Protein AF-A0A1R2B6V9-F1 (afdb_monomer_lite)

Radius of gyration: 15.71 Å; chains: 1; bounding box: 39×23×55 Å

InterPro domains:
  IPR001683 Phox homology [PF00787] (32-110)
  IPR001683 Phox homology [PS50195] (1-116)
  IPR001683 Phox homology [SM00312] (3-113)
  IPR036871 PX domain superfamily [G3DSA:3.30.1520.10] (1-118)
  IPR036871 PX domain superfamily [SSF64268] (2-112)

Secondary structure (DSSP, 8-state):
-EEEEEEEEEEEETTEEEEEEEEEEEETTEEEEEEEEHHHHHHHHHHHHHHHHHH----PPPPP--HHHHHHSPPPHHHHHHHHHHHHHHHHHHHTSHHHHT-SHHHHHTT--GGGHHHHHHT------

Organism: NCBI:txid5963

pLDDT: mean 90.58, std 13.14, range [32.31, 98.69]

Sequence (129 aa):
MEIRIPSYREIEHGKKSFIAYQIVVSFREWRNIVEKRYSEFVELHEVMKLIQKIIKKPIPNLPPHKALKSLLSKLSEEDLEERRRDLENYLRALEISPCAKHSKFFPEFVSLPLRFRDDWALGFHEEGN

Foldseek 3Di:
DDKAQPDWDWDDDPPDIFIWTWIWDDDDVDIDIDIDTLVLVVVLVVQLVVLCVVVVWDADDQDDDPVVCVVVHPDDPVNVVVNRVRVRVRLVRRLPTLSNLVDPSNCVSVVPDPVCNPVSSVVDDPPDD

Structure (mmCIF, N/CA/C/O backbone):
data_AF-A0A1R2B6V9-F1
#
_entry.id   AF-A0A1R2B6V9-F1
#
loop_
_atom_site.group_PDB
_atom_site.id
_atom_site.type_symbol
_atom_site.label_atom_id
_atom_site.label_alt_id
_atom_site.label_comp_id
_atom_site.label_asym_id
_atom_site.label_entity_id
_atom_site.label_seq_id
_atom_site.pdbx_PDB_ins_code
_atom_site.Cartn_x
_atom_site.Cartn_y
_atom_site.Cartn_z
_atom_site.occupancy
_atom_site.B_iso_or_equiv
_atom_site.auth_seq_id
_atom_site.auth_comp_id
_atom_site.auth_asym_id
_atom_site.auth_atom_id
_atom_site.pdbx_PDB_model_num
ATOM 1 N N . MET A 1 1 ? 3.510 3.830 -12.163 1.00 92.44 1 MET A N 1
ATOM 2 C CA . MET A 1 1 ? 2.076 3.473 -11.990 1.00 92.44 1 MET A CA 1
ATOM 3 C C . MET A 1 1 ? 1.441 4.546 -11.126 1.00 92.44 1 MET A C 1
ATOM 5 O O . MET A 1 1 ? 2.144 5.084 -10.283 1.00 92.44 1 MET A O 1
ATOM 9 N N . GLU A 1 2 ? 0.167 4.893 -11.303 1.00 96.25 2 GLU A N 1
ATOM 10 C CA . GLU A 1 2 ? -0.479 5.838 -10.382 1.00 96.25 2 GLU A CA 1
ATOM 11 C C . GLU A 1 2 ? -1.121 5.078 -9.214 1.00 96.25 2 GLU A C 1
ATOM 13 O O . GLU A 1 2 ? -1.870 4.124 -9.427 1.00 96.25 2 GLU A O 1
ATOM 18 N N . ILE A 1 3 ? -0.819 5.495 -7.979 1.00 98.06 3 ILE A N 1
ATOM 19 C CA . ILE A 1 3 ? -1.376 4.918 -6.749 1.00 98.06 3 ILE A CA 1
ATOM 20 C C . ILE A 1 3 ? -1.920 6.037 -5.864 1.00 98.06 3 ILE A C 1
ATOM 22 O O . ILE A 1 3 ? -1.197 6.982 -5.520 1.00 98.06 3 ILE A O 1
ATOM 26 N N . ARG A 1 4 ? -3.180 5.897 -5.450 1.00 98.56 4 ARG A N 1
ATOM 27 C CA . ARG A 1 4 ? -3.873 6.769 -4.495 1.00 98.56 4 ARG A CA 1
ATOM 28 C C . ARG A 1 4 ? -4.515 5.934 -3.397 1.00 98.56 4 ARG A C 1
ATOM 30 O O . ARG A 1 4 ? -4.959 4.823 -3.657 1.00 98.56 4 ARG A O 1
ATOM 37 N N . ILE A 1 5 ? -4.631 6.489 -2.200 1.00 98.50 5 ILE A N 1
ATOM 38 C CA . ILE A 1 5 ? -5.431 5.943 -1.108 1.00 98.50 5 ILE A CA 1
ATOM 39 C C . ILE A 1 5 ? -6.452 7.007 -0.696 1.00 98.50 5 ILE A C 1
ATOM 41 O O . ILE A 1 5 ? -6.224 7.696 0.288 1.00 98.50 5 ILE A O 1
ATOM 45 N N . PRO A 1 6 ? -7.535 7.249 -1.452 1.00 98.19 6 PRO A N 1
ATOM 46 C CA . PRO A 1 6 ? -8.421 8.393 -1.212 1.00 98.19 6 PRO A CA 1
ATOM 47 C C . PRO A 1 6 ? -9.193 8.334 0.111 1.00 98.19 6 PRO A C 1
ATOM 49 O O . PRO A 1 6 ? -9.627 9.373 0.596 1.00 98.19 6 PRO A O 1
ATOM 52 N N . SER A 1 7 ? -9.396 7.146 0.677 1.00 97.75 7 SER A N 1
ATOM 53 C CA . SER A 1 7 ? -10.254 6.964 1.845 1.00 97.75 7 SER A CA 1
ATOM 54 C C . SER A 1 7 ? -9.899 5.701 2.626 1.00 97.75 7 SER A C 1
ATOM 56 O O . SER A 1 7 ? -9.097 4.862 2.201 1.00 97.75 7 SER A O 1
ATOM 58 N N . TYR A 1 8 ? -10.516 5.573 3.793 1.00 97.31 8 TYR A N 1
ATOM 59 C CA . TYR A 1 8 ? -10.531 4.364 4.598 1.00 97.31 8 TYR A CA 1
ATOM 60 C C . TYR A 1 8 ? -11.923 4.166 5.189 1.00 97.31 8 TYR A C 1
ATOM 62 O O . TYR A 1 8 ? -12.711 5.106 5.284 1.00 97.31 8 TYR A O 1
ATOM 70 N N . ARG A 1 9 ? -12.231 2.931 5.579 1.00 95.19 9 ARG A N 1
ATOM 71 C CA . ARG A 1 9 ? -13.470 2.594 6.279 1.00 95.19 9 ARG A CA 1
ATOM 72 C C . ARG A 1 9 ? -13.240 1.506 7.310 1.00 95.19 9 ARG A C 1
ATOM 74 O O . ARG A 1 9 ? -12.344 0.675 7.162 1.00 95.19 9 ARG A O 1
ATOM 81 N N . GLU A 1 10 ? -14.062 1.508 8.347 1.00 93.94 10 GLU A N 1
ATOM 82 C CA . GLU A 1 10 ? -14.128 0.400 9.291 1.00 93.94 10 GLU A CA 1
ATOM 83 C C . GLU A 1 10 ? -14.910 -0.756 8.653 1.00 93.94 10 GLU A C 1
ATOM 85 O O . GLU A 1 10 ? -16.011 -0.572 8.136 1.00 93.94 10 GLU A O 1
ATOM 90 N N . ILE A 1 11 ? -14.311 -1.945 8.642 1.00 93.38 11 ILE A N 1
ATOM 91 C CA . ILE A 1 11 ? -14.941 -3.184 8.194 1.00 93.38 11 ILE A CA 1
ATOM 92 C C . ILE A 1 11 ? -15.197 -4.050 9.420 1.00 93.38 11 ILE A C 1
ATOM 94 O O . ILE A 1 11 ? -14.273 -4.379 10.168 1.00 93.38 11 ILE A O 1
ATOM 98 N N . GLU A 1 12 ? -16.451 -4.450 9.595 1.00 91.88 12 GLU A N 1
ATOM 99 C CA . GLU A 1 12 ? -16.858 -5.412 10.609 1.00 91.88 12 GLU A CA 1
ATOM 100 C C . GLU A 1 12 ? -16.660 -6.845 10.103 1.00 91.88 12 GLU A C 1
ATOM 102 O O . GLU A 1 12 ? -17.064 -7.218 9.002 1.00 91.88 12 GLU A O 1
ATOM 107 N N . HIS A 1 13 ? -16.029 -7.669 10.930 1.00 83.94 13 HIS A N 1
ATOM 108 C CA . HIS A 1 13 ? -15.809 -9.086 10.693 1.00 83.94 13 HIS A CA 1
ATOM 109 C C . HIS A 1 13 ? -16.192 -9.866 11.956 1.00 83.94 13 HIS A C 1
ATOM 111 O O . HIS A 1 13 ? -15.374 -10.148 12.841 1.00 83.94 13 HIS A O 1
ATOM 117 N N . GLY A 1 14 ? -17.483 -10.180 12.066 1.00 86.06 14 GLY A N 1
ATOM 118 C CA . GLY A 1 14 ? -18.057 -10.795 13.259 1.00 86.06 14 GLY A CA 1
ATOM 119 C C . GLY A 1 14 ? -17.960 -9.859 14.466 1.00 86.06 14 GLY A C 1
ATOM 120 O O . GLY A 1 14 ? -18.514 -8.770 14.455 1.00 86.06 14 GLY A O 1
ATOM 121 N N . LYS A 1 15 ? -17.245 -10.278 15.518 1.00 84.69 15 LYS A N 1
ATOM 122 C CA . LYS A 1 15 ? -17.063 -9.484 16.753 1.00 84.69 15 LYS A CA 1
ATOM 123 C C . LYS A 1 15 ? -15.862 -8.532 16.718 1.00 84.69 15 LYS A C 1
ATOM 125 O O . LYS A 1 15 ? -15.547 -7.916 17.732 1.00 84.69 15 LYS A O 1
ATOM 130 N N . LYS A 1 16 ? -15.129 -8.480 15.605 1.00 84.31 16 LYS A N 1
ATOM 131 C CA . LYS A 1 16 ? -13.937 -7.642 15.446 1.00 84.31 16 LYS A CA 1
ATOM 132 C C . LYS A 1 16 ? -14.158 -6.674 14.301 1.00 84.31 16 LYS A C 1
ATOM 134 O O . LYS A 1 16 ? -14.769 -7.044 13.307 1.00 84.31 16 LYS A O 1
ATOM 139 N N . SER A 1 17 ? -13.599 -5.482 14.415 1.00 88.81 17 SER A N 1
ATOM 140 C CA . SER A 1 17 ? -13.517 -4.533 13.315 1.00 88.81 17 SER A CA 1
ATOM 141 C C . SER A 1 17 ? -12.062 -4.201 12.998 1.00 88.81 17 SER A C 1
ATOM 143 O O . SER A 1 17 ? -11.162 -4.395 13.824 1.00 88.81 17 SER A O 1
ATOM 145 N N . PHE A 1 18 ? -11.809 -3.751 11.774 1.00 90.19 18 PHE A N 1
ATOM 146 C CA . PHE A 1 18 ? -10.510 -3.232 11.362 1.00 90.19 18 PHE A CA 1
ATOM 147 C C . PHE A 1 18 ? -10.678 -2.106 10.346 1.00 90.19 18 PHE A C 1
ATOM 149 O O . PHE A 1 18 ? -11.683 -2.029 9.650 1.00 90.19 18 PHE A O 1
ATOM 156 N N . ILE A 1 19 ? -9.664 -1.250 10.233 1.00 93.88 19 ILE A N 1
ATOM 157 C CA . ILE A 1 19 ? -9.641 -0.197 9.218 1.00 93.88 19 ILE A CA 1
ATOM 158 C C . ILE A 1 19 ? -9.065 -0.756 7.921 1.00 93.88 19 ILE A C 1
ATOM 160 O O . ILE A 1 19 ? -7.941 -1.272 7.906 1.00 93.88 19 ILE A O 1
ATOM 164 N N . ALA A 1 20 ? -9.833 -0.637 6.844 1.00 96.69 20 ALA A N 1
ATOM 165 C CA . ALA A 1 20 ? -9.414 -0.945 5.489 1.00 96.69 20 ALA A CA 1
ATOM 166 C C . ALA A 1 20 ? -9.194 0.350 4.707 1.00 96.69 20 ALA A C 1
ATOM 168 O O . ALA A 1 20 ? -10.045 1.238 4.693 1.00 96.69 20 ALA A O 1
ATOM 169 N N . TYR A 1 21 ? -8.044 0.445 4.056 1.00 98.06 21 TYR A N 1
ATOM 170 C CA . TYR A 1 21 ? -7.650 1.551 3.198 1.00 98.06 21 TYR A CA 1
ATOM 171 C C . TYR A 1 21 ? -8.039 1.224 1.764 1.00 98.06 21 TYR A C 1
ATOM 173 O O . TYR A 1 21 ? -7.640 0.181 1.239 1.00 98.06 21 TYR A O 1
ATOM 181 N N . GLN A 1 22 ? -8.806 2.110 1.135 1.00 98.56 22 GLN A N 1
ATOM 182 C CA . GLN A 1 22 ? -9.169 1.977 -0.267 1.00 98.56 22 GLN A CA 1
ATOM 183 C C . GLN A 1 22 ? -7.996 2.453 -1.118 1.00 98.56 22 GLN A C 1
ATOM 185 O O . GLN A 1 22 ? -7.645 3.625 -1.061 1.00 98.56 22 GLN A O 1
ATOM 190 N N . ILE A 1 23 ? -7.400 1.569 -1.909 1.00 98.69 23 ILE A N 1
ATOM 191 C CA . ILE A 1 23 ? -6.280 1.863 -2.802 1.00 98.69 23 ILE A CA 1
ATOM 192 C C . ILE A 1 23 ? -6.804 1.889 -4.236 1.00 98.69 23 ILE A C 1
ATOM 194 O O . ILE A 1 23 ? -7.295 0.882 -4.744 1.00 98.69 23 ILE A O 1
ATOM 198 N N . VAL A 1 24 ? -6.676 3.032 -4.900 1.00 98.62 24 VAL A N 1
ATOM 199 C CA . VAL A 1 24 ? -6.956 3.201 -6.328 1.00 98.62 24 VAL A CA 1
ATOM 200 C C . VAL A 1 24 ? -5.643 3.088 -7.088 1.00 98.62 24 VAL A C 1
ATOM 202 O O . VAL A 1 24 ? -4.691 3.819 -6.806 1.00 98.62 24 VAL A O 1
ATOM 205 N N . VAL A 1 25 ? -5.607 2.177 -8.054 1.00 98.06 25 VAL A N 1
ATOM 206 C CA . VAL A 1 25 ? -4.416 1.856 -8.841 1.00 98.0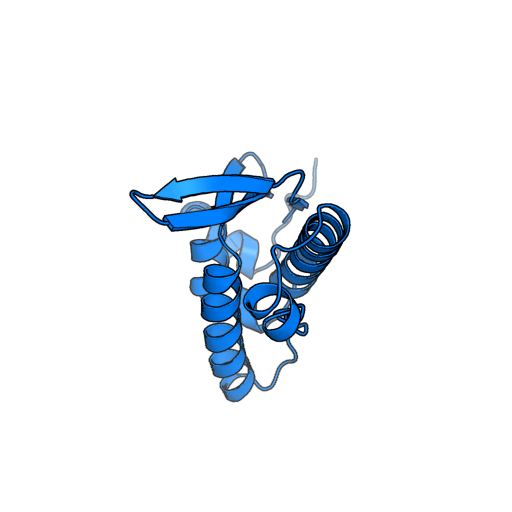6 25 VAL A CA 1
ATOM 207 C C . VAL A 1 25 ? -4.754 2.035 -10.313 1.00 98.06 25 VAL A C 1
ATOM 209 O O . VAL A 1 25 ? -5.742 1.467 -10.780 1.00 98.06 25 VAL A O 1
ATOM 212 N N . SER A 1 26 ? -3.935 2.800 -11.033 1.00 97.19 26 SER A N 1
ATOM 213 C CA . SER A 1 26 ? -4.075 3.007 -12.477 1.00 97.19 26 SER A CA 1
ATOM 214 C C . SER A 1 26 ? -2.753 2.723 -13.188 1.00 97.19 26 SER A C 1
ATOM 216 O O . SER A 1 26 ? -1.700 3.256 -12.818 1.00 97.19 26 SER A O 1
ATOM 218 N N . PHE A 1 27 ? -2.800 1.896 -14.227 1.00 96.19 27 PHE A N 1
ATOM 21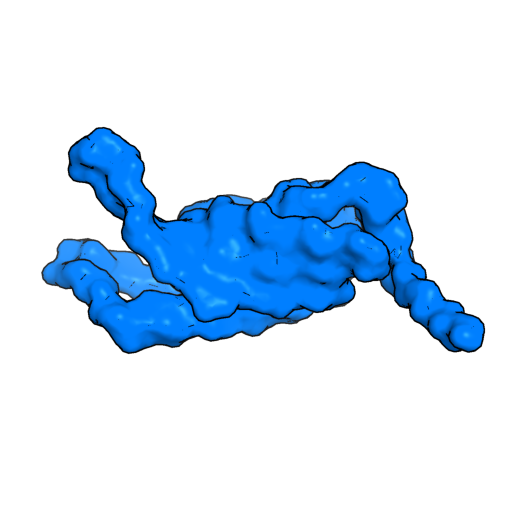9 C CA . PHE A 1 27 ? -1.666 1.591 -15.092 1.00 96.19 27 PHE A CA 1
ATOM 220 C C . PHE A 1 27 ? -2.158 1.376 -16.527 1.00 96.19 27 PHE A C 1
ATOM 222 O O . PHE A 1 27 ? -2.914 0.439 -16.776 1.00 96.19 27 PHE A O 1
ATOM 229 N N . ARG A 1 28 ? -1.723 2.244 -17.453 1.00 92.31 28 ARG A N 1
ATOM 230 C CA . ARG A 1 28 ? -2.235 2.311 -18.834 1.00 92.31 28 ARG A CA 1
ATOM 231 C C . ARG A 1 28 ? -3.767 2.427 -18.856 1.00 92.31 28 ARG A C 1
ATOM 233 O O . ARG A 1 28 ? -4.319 3.253 -18.131 1.00 92.31 28 ARG A O 1
ATOM 240 N N . GLU A 1 29 ? -4.452 1.601 -19.639 1.00 93.25 29 GLU A N 1
ATOM 241 C CA . GLU A 1 29 ? -5.909 1.529 -19.737 1.00 93.25 29 GLU A CA 1
ATOM 242 C C . GLU A 1 29 ? -6.571 0.806 -18.551 1.00 93.25 29 GLU A C 1
ATOM 244 O O . GLU A 1 29 ? -7.797 0.796 -18.427 1.00 93.25 29 GLU A O 1
ATOM 249 N N . TRP A 1 30 ? -5.784 0.188 -17.666 1.00 95.94 30 TRP A N 1
ATOM 250 C CA . TRP A 1 30 ? -6.302 -0.542 -16.517 1.00 95.94 30 TRP A CA 1
ATOM 251 C C . TRP A 1 30 ? -6.382 0.327 -15.267 1.00 95.94 30 TRP A C 1
ATOM 253 O O . TRP A 1 30 ? -5.421 0.980 -14.858 1.00 95.94 30 TRP A O 1
ATOM 263 N N . ARG A 1 31 ? -7.538 0.266 -14.607 1.00 97.38 31 ARG A N 1
ATOM 264 C CA . ARG A 1 31 ? -7.787 0.893 -13.313 1.00 97.38 31 ARG A CA 1
ATOM 265 C C . ARG A 1 31 ? -8.546 -0.065 -12.412 1.00 97.38 31 ARG A C 1
ATOM 267 O O . ARG A 1 31 ? -9.490 -0.715 -12.856 1.00 97.38 31 ARG A O 1
ATOM 274 N N . ASN A 1 32 ? -8.15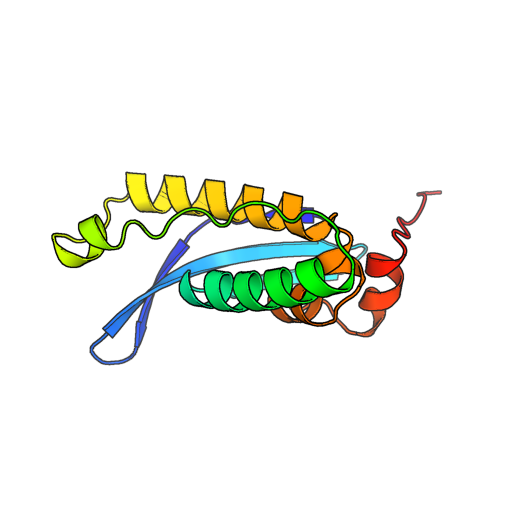9 -0.123 -11.145 1.00 97.75 32 ASN A N 1
ATOM 275 C CA . ASN A 1 32 ? -8.826 -0.954 -10.153 1.00 97.75 32 ASN A CA 1
ATOM 276 C C . ASN A 1 32 ? -8.821 -0.309 -8.766 1.00 97.75 32 ASN A C 1
ATOM 278 O O . ASN A 1 32 ? -8.042 0.605 -8.481 1.00 97.75 32 ASN A O 1
ATOM 282 N N . ILE A 1 33 ? -9.705 -0.810 -7.909 1.00 98.25 33 ILE A N 1
ATOM 283 C CA . ILE A 1 33 ? -9.787 -0.460 -6.499 1.00 98.25 33 ILE A CA 1
ATOM 284 C C . ILE A 1 33 ? -9.574 -1.734 -5.688 1.00 98.25 33 ILE A C 1
ATOM 286 O O . ILE A 1 33 ? -10.261 -2.731 -5.899 1.00 98.25 33 ILE A O 1
ATOM 290 N N . VAL A 1 34 ? -8.632 -1.697 -4.752 1.00 98.06 34 VAL A N 1
ATOM 291 C CA . VAL A 1 34 ? -8.397 -2.780 -3.791 1.00 98.06 34 VAL A CA 1
ATOM 292 C C . VAL A 1 34 ? -8.478 -2.235 -2.376 1.00 98.06 34 VAL A C 1
ATOM 294 O O . VAL A 1 34 ? -8.161 -1.075 -2.135 1.00 98.06 34 VAL A O 1
ATOM 297 N N . GLU A 1 35 ? -8.890 -3.064 -1.425 1.00 97.88 35 GLU A N 1
ATOM 298 C CA . GLU A 1 35 ? -8.934 -2.682 -0.015 1.00 97.88 35 GLU A CA 1
ATOM 299 C C . GLU A 1 35 ? -7.894 -3.467 0.767 1.00 97.88 35 GLU A C 1
ATOM 301 O O . GLU A 1 35 ? -7.791 -4.687 0.616 1.00 97.88 35 GLU A O 1
ATOM 306 N N . LYS A 1 36 ? -7.114 -2.761 1.588 1.00 97.94 36 LYS A N 1
ATOM 307 C CA . LYS A 1 36 ? -6.051 -3.356 2.400 1.00 97.94 36 LYS A CA 1
ATOM 308 C C . LYS A 1 36 ? -6.077 -2.825 3.818 1.00 97.94 36 LYS A C 1
ATOM 310 O O . LYS A 1 36 ? -6.159 -1.618 4.028 1.00 97.94 36 LYS A O 1
ATOM 315 N N . ARG A 1 37 ? -5.963 -3.700 4.813 1.00 96.00 37 ARG A N 1
ATOM 316 C CA . ARG A 1 37 ? -5.759 -3.294 6.215 1.00 96.00 37 ARG A CA 1
ATOM 317 C C . ARG A 1 37 ? -4.274 -3.096 6.502 1.00 96.00 37 ARG A C 1
ATOM 319 O O . ARG A 1 37 ? -3.432 -3.703 5.851 1.00 96.00 37 ARG A O 1
ATOM 326 N N . TYR A 1 38 ? -3.939 -2.312 7.529 1.00 94.81 38 TYR A N 1
ATOM 327 C CA . TYR A 1 38 ? -2.541 -1.990 7.861 1.00 94.81 38 TYR A CA 1
ATOM 328 C C . TYR A 1 38 ? -1.629 -3.227 7.999 1.00 94.81 38 TYR A C 1
ATOM 330 O O . TYR A 1 38 ? -0.499 -3.205 7.522 1.00 94.81 38 TYR A O 1
ATOM 338 N N . SER A 1 39 ? -2.103 -4.326 8.595 1.00 94.19 39 SER A N 1
ATOM 339 C CA . SER A 1 39 ? -1.279 -5.536 8.734 1.00 94.19 39 SER A CA 1
ATOM 340 C C . SER A 1 39 ? -0.909 -6.193 7.401 1.00 94.19 39 SER A C 1
ATOM 342 O O . SER A 1 39 ? 0.161 -6.780 7.318 1.00 94.19 39 SER A O 1
ATOM 344 N N . GLU A 1 40 ? -1.696 -6.025 6.336 1.00 97.50 40 GLU A N 1
ATOM 345 C CA . GLU A 1 40 ? -1.299 -6.496 5.000 1.00 97.50 40 GLU A CA 1
ATOM 346 C C . GLU A 1 40 ? -0.136 -5.664 4.428 1.00 97.50 40 GLU A C 1
ATOM 348 O O . GLU A 1 40 ? 0.704 -6.191 3.703 1.00 97.50 40 GLU A O 1
ATOM 353 N N . PHE A 1 41 ? -0.034 -4.375 4.780 1.00 98.00 41 PHE A N 1
ATOM 354 C CA . PHE A 1 41 ? 1.140 -3.560 4.436 1.00 98.00 41 PHE A CA 1
ATOM 355 C C . PHE A 1 41 ? 2.379 -4.008 5.217 1.00 98.00 41 PHE A C 1
ATOM 357 O O . PHE A 1 41 ? 3.480 -3.981 4.673 1.00 98.00 41 PHE A O 1
ATOM 364 N N . VAL A 1 42 ? 2.209 -4.441 6.473 1.00 97.06 42 VAL A N 1
ATOM 365 C CA . VAL A 1 42 ? 3.296 -5.027 7.277 1.00 97.06 42 VAL A CA 1
ATOM 366 C C . VAL A 1 42 ? 3.802 -6.314 6.630 1.00 97.06 42 VAL A C 1
ATOM 368 O O . VAL A 1 42 ? 5.007 -6.466 6.445 1.00 97.06 42 VAL A O 1
ATOM 371 N N . GLU A 1 43 ? 2.896 -7.210 6.234 1.00 97.88 43 GLU A N 1
ATOM 372 C CA . GLU A 1 43 ? 3.238 -8.455 5.535 1.00 97.88 43 GLU A CA 1
ATOM 373 C C . GLU A 1 43 ? 4.002 -8.173 4.232 1.00 97.88 43 GLU A C 1
ATOM 375 O O . GLU A 1 43 ? 5.074 -8.743 4.009 1.00 97.88 43 GLU A O 1
ATOM 380 N N . LEU A 1 44 ? 3.518 -7.230 3.412 1.00 98.31 44 LEU A N 1
ATOM 381 C CA . LEU A 1 44 ? 4.232 -6.775 2.217 1.00 98.31 44 LEU A CA 1
ATOM 382 C C . LEU A 1 44 ? 5.631 -6.245 2.567 1.00 98.31 44 LEU A C 1
ATOM 384 O O . LEU A 1 44 ? 6.611 -6.629 1.927 1.00 98.31 44 LEU A O 1
ATOM 388 N N . HIS A 1 45 ? 5.740 -5.374 3.572 1.00 98.00 45 HIS A N 1
ATOM 389 C CA . HIS A 1 45 ? 7.003 -4.745 3.957 1.00 98.00 45 HIS A CA 1
ATOM 390 C C . HIS A 1 45 ? 8.047 -5.767 4.417 1.00 98.00 45 HIS A C 1
ATOM 392 O O . HIS A 1 45 ? 9.210 -5.673 4.022 1.00 98.00 45 HIS A O 1
ATOM 398 N N . GLU A 1 46 ? 7.655 -6.772 5.200 1.00 97.69 46 GLU A N 1
ATOM 399 C CA . GLU A 1 46 ? 8.579 -7.824 5.631 1.00 97.69 46 GLU A CA 1
ATOM 400 C C . GLU A 1 46 ? 9.101 -8.642 4.446 1.00 97.69 46 GLU A C 1
ATOM 402 O O . GLU A 1 46 ? 10.304 -8.904 4.362 1.00 97.69 46 GLU A O 1
ATOM 407 N N . VAL A 1 47 ? 8.251 -8.952 3.464 1.00 97.50 47 VAL A N 1
ATOM 408 C CA . VAL A 1 47 ? 8.704 -9.600 2.225 1.00 97.50 47 VAL A CA 1
ATOM 409 C C . 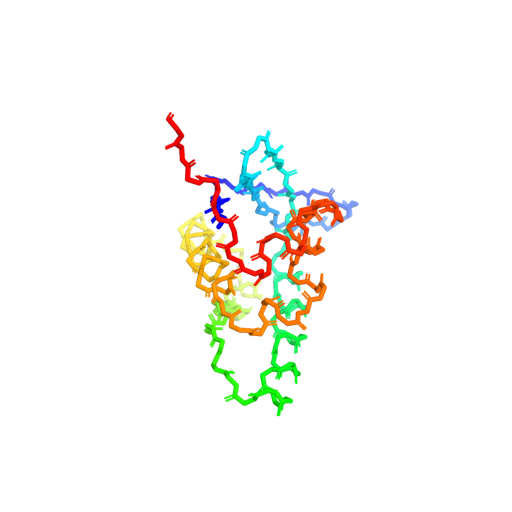VAL A 1 47 ? 9.650 -8.689 1.431 1.00 97.50 47 VAL A C 1
ATOM 411 O O . VAL A 1 47 ? 10.690 -9.147 0.949 1.00 97.50 47 VAL A O 1
ATOM 414 N N . MET A 1 48 ? 9.367 -7.385 1.352 1.00 97.62 48 MET A N 1
ATOM 415 C CA . MET A 1 48 ? 10.265 -6.415 0.709 1.00 97.62 48 MET A CA 1
ATOM 416 C C . MET A 1 48 ? 11.623 -6.321 1.413 1.00 97.62 48 MET A C 1
ATOM 418 O O . MET A 1 48 ? 12.645 -6.206 0.738 1.00 97.62 48 MET A O 1
ATOM 422 N N . LYS A 1 49 ? 11.672 -6.436 2.745 1.00 97.38 49 LYS A N 1
ATOM 423 C CA . LYS A 1 49 ? 12.931 -6.499 3.508 1.00 97.38 49 LYS A CA 1
ATOM 424 C C . LYS A 1 49 ? 13.749 -7.742 3.171 1.00 97.38 49 LYS A C 1
ATOM 426 O O . LYS A 1 49 ? 14.977 -7.666 3.116 1.00 97.38 49 LYS A O 1
ATOM 431 N N . LEU A 1 50 ? 13.104 -8.887 2.939 1.00 96.94 50 LEU A N 1
ATOM 432 C CA . LEU A 1 50 ? 13.801 -10.096 2.486 1.00 96.94 50 LEU A CA 1
ATOM 433 C C . LEU A 1 50 ? 14.438 -9.875 1.108 1.00 96.94 50 LEU A C 1
ATOM 435 O O . LEU A 1 50 ? 15.616 -10.177 0.926 1.00 96.94 50 LEU A O 1
ATOM 439 N N . ILE A 1 51 ? 13.708 -9.263 0.173 1.00 96.25 51 ILE A N 1
ATOM 440 C CA . ILE A 1 51 ? 14.229 -8.932 -1.163 1.00 96.25 51 ILE A CA 1
ATOM 441 C C . ILE A 1 51 ? 15.363 -7.909 -1.068 1.00 96.25 51 ILE A C 1
ATOM 443 O O . ILE A 1 51 ? 16.420 -8.118 -1.659 1.00 96.25 51 ILE A O 1
ATOM 447 N N . GLN A 1 52 ? 15.200 -6.854 -0.265 1.00 96.62 52 GLN A N 1
ATOM 448 C CA . GLN A 1 52 ? 16.247 -5.868 0.017 1.00 96.62 52 GLN A CA 1
ATOM 449 C C . GLN A 1 52 ? 17.543 -6.541 0.485 1.00 96.62 52 GLN A C 1
ATOM 451 O O . GLN A 1 52 ? 18.627 -6.152 0.050 1.00 96.62 52 GLN A O 1
ATOM 456 N N . LYS A 1 53 ? 17.463 -7.562 1.348 1.00 96.06 53 LYS A N 1
ATOM 457 C CA . LYS A 1 53 ? 18.650 -8.301 1.808 1.00 96.06 53 LYS A CA 1
ATOM 458 C C . LYS A 1 53 ? 19.332 -9.082 0.686 1.00 96.06 53 LYS A C 1
ATOM 460 O O . LYS A 1 53 ? 20.553 -9.233 0.759 1.00 96.06 53 LYS A O 1
ATOM 465 N N . ILE A 1 54 ? 18.583 -9.553 -0.311 1.00 95.25 54 ILE A N 1
ATOM 466 C CA . ILE A 1 54 ? 19.100 -10.291 -1.471 1.00 95.25 54 ILE A CA 1
ATOM 467 C C . ILE A 1 54 ? 19.752 -9.323 -2.462 1.00 95.25 54 ILE A C 1
ATOM 469 O O . ILE A 1 54 ? 20.927 -9.477 -2.779 1.00 95.25 54 ILE A O 1
ATOM 473 N N . ILE A 1 55 ? 19.027 -8.290 -2.901 1.00 95.25 55 ILE A N 1
ATOM 474 C CA . ILE A 1 55 ? 19.484 -7.401 -3.985 1.00 95.25 55 ILE A CA 1
ATOM 475 C C . ILE A 1 55 ? 20.258 -6.165 -3.500 1.00 95.25 55 ILE A C 1
ATOM 477 O O . ILE A 1 55 ? 20.752 -5.387 -4.312 1.00 95.25 55 ILE A O 1
ATOM 481 N N . LYS A 1 56 ? 20.360 -5.961 -2.179 1.00 95.12 56 LYS A N 1
ATOM 482 C CA . LYS A 1 56 ? 21.080 -4.850 -1.524 1.00 95.12 56 LYS A CA 1
ATOM 483 C C . LYS A 1 56 ? 20.630 -3.458 -1.991 1.00 95.12 56 LYS A C 1
ATOM 485 O O . LYS A 1 56 ? 21.441 -2.542 -2.115 1.00 95.12 56 LYS A O 1
ATOM 490 N N . LYS A 1 57 ? 19.329 -3.284 -2.245 1.00 95.12 57 LYS A N 1
ATOM 491 C CA . LYS A 1 57 ? 18.719 -1.998 -2.632 1.00 95.12 57 LYS A CA 1
ATOM 492 C C . LYS A 1 57 ? 17.808 -1.457 -1.526 1.00 95.12 57 LYS A C 1
ATOM 494 O O . LYS A 1 57 ? 17.214 -2.249 -0.796 1.00 95.12 57 LYS A O 1
ATOM 499 N N . PRO A 1 58 ? 17.702 -0.127 -1.365 1.00 94.19 58 PRO A N 1
ATOM 500 C CA . PRO A 1 58 ? 16.860 0.466 -0.333 1.00 94.19 58 PRO A CA 1
ATOM 501 C C . PRO A 1 58 ? 15.368 0.246 -0.618 1.00 94.19 58 PRO A C 1
ATOM 503 O O . PRO A 1 58 ? 14.955 0.081 -1.767 1.00 94.19 58 PRO A O 1
ATOM 506 N N . ILE A 1 59 ? 14.568 0.283 0.446 1.00 96.25 59 ILE A N 1
ATOM 507 C CA . ILE A 1 59 ? 13.103 0.350 0.409 1.00 96.25 59 ILE A CA 1
ATOM 508 C C . ILE A 1 59 ? 12.647 1.481 1.340 1.00 96.25 59 ILE A C 1
ATOM 510 O O . ILE A 1 59 ? 13.369 1.792 2.292 1.00 96.25 59 ILE A O 1
ATOM 514 N N . PRO A 1 60 ? 11.484 2.106 1.096 1.00 96.81 60 PRO A N 1
ATOM 515 C CA . PRO A 1 60 ? 10.936 3.090 2.023 1.00 96.81 60 PRO A CA 1
ATOM 516 C C . PRO A 1 60 ? 10.592 2.452 3.375 1.00 96.81 60 PRO A C 1
ATOM 518 O O . PRO A 1 60 ? 10.225 1.275 3.451 1.00 96.81 60 PRO A O 1
ATOM 521 N N . ASN A 1 61 ? 10.672 3.249 4.441 1.00 95.44 61 ASN A N 1
ATOM 522 C CA . ASN A 1 61 ? 10.237 2.831 5.771 1.00 95.44 61 ASN A CA 1
ATOM 523 C C . ASN A 1 61 ? 8.714 2.684 5.803 1.00 95.44 61 ASN A C 1
ATOM 525 O O . ASN A 1 61 ? 7.994 3.545 5.296 1.00 95.44 61 ASN A O 1
ATOM 529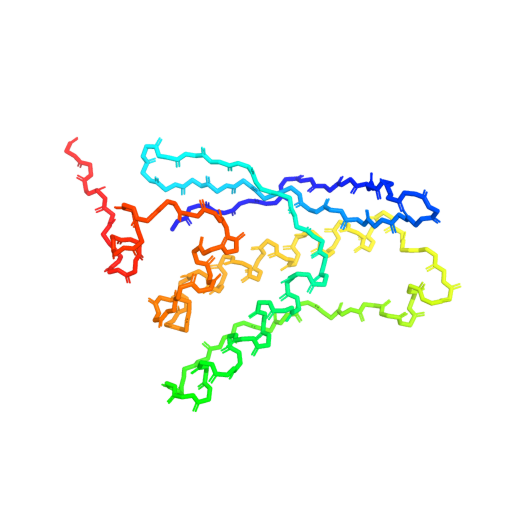 N N . LEU A 1 62 ? 8.226 1.611 6.424 1.00 95.56 62 LEU A N 1
ATOM 530 C CA . LEU A 1 62 ? 6.801 1.475 6.689 1.00 95.56 62 LEU A CA 1
ATOM 531 C C . LEU A 1 62 ? 6.384 2.489 7.772 1.00 95.56 62 LEU A C 1
ATOM 533 O O . LEU A 1 62 ? 7.081 2.592 8.787 1.00 95.56 62 LEU A O 1
ATOM 537 N N . PRO A 1 63 ? 5.252 3.200 7.610 1.00 91.50 63 PRO A N 1
ATOM 538 C CA . PRO A 1 63 ? 4.722 4.068 8.655 1.00 91.50 63 PRO A CA 1
ATOM 539 C C . PRO A 1 63 ? 4.508 3.264 9.943 1.00 91.50 63 PRO A C 1
ATOM 541 O O . PRO A 1 63 ? 3.950 2.165 9.870 1.00 91.50 63 PRO A O 1
ATOM 544 N N . PRO A 1 64 ? 4.946 3.750 11.115 1.00 85.25 64 PRO A N 1
ATOM 545 C CA . PRO A 1 64 ? 4.938 2.958 12.335 1.00 85.25 64 PRO A CA 1
ATOM 546 C C . PRO A 1 64 ? 3.516 2.599 12.762 1.00 85.25 64 PRO A C 1
ATOM 548 O O . PRO A 1 64 ? 2.585 3.409 12.713 1.00 85.25 64 PRO A O 1
ATOM 551 N N . HIS A 1 65 ? 3.351 1.378 13.267 1.00 74.56 65 HIS A N 1
ATOM 552 C CA . HIS A 1 65 ? 2.128 1.024 13.961 1.00 74.56 65 HIS A CA 1
ATOM 553 C C . HIS A 1 65 ? 2.118 1.805 15.274 1.00 74.56 65 HIS A C 1
ATOM 555 O O . HIS A 1 65 ? 2.952 1.559 16.147 1.00 74.56 65 HIS A O 1
ATOM 561 N N . LYS A 1 66 ? 1.162 2.725 15.452 1.00 70.44 66 LYS A N 1
ATOM 562 C CA . LYS A 1 66 ? 0.893 3.365 16.754 1.00 70.44 66 LYS A CA 1
ATOM 563 C C . LYS A 1 66 ? 0.249 2.345 17.715 1.00 70.44 66 LYS A C 1
ATOM 565 O O . LYS A 1 66 ? -0.834 2.577 18.241 1.00 70.44 66 LYS A O 1
ATOM 570 N N . ALA A 1 67 ? 0.894 1.188 17.898 1.00 58.72 67 ALA A N 1
ATOM 571 C CA . ALA A 1 67 ? 0.414 0.026 18.643 1.00 58.72 67 ALA A CA 1
ATOM 572 C C . ALA A 1 67 ? 0.079 0.395 20.084 1.00 58.72 67 ALA A C 1
ATOM 574 O O . ALA A 1 67 ? -0.967 0.018 20.592 1.00 58.72 67 ALA A O 1
ATOM 575 N N . LEU A 1 68 ? 0.940 1.206 20.703 1.00 55.56 68 LEU A N 1
ATOM 576 C CA . LEU A 1 68 ? 0.734 1.690 22.059 1.00 55.56 68 LEU A CA 1
ATOM 577 C C . LEU A 1 68 ? -0.546 2.531 22.167 1.00 55.56 68 LEU A C 1
ATOM 579 O O . LEU A 1 68 ? -1.323 2.336 23.092 1.00 55.56 68 LEU A O 1
ATOM 583 N N . LYS A 1 69 ? -0.818 3.393 21.178 1.00 60.75 69 LYS A N 1
ATOM 584 C CA . LYS A 1 69 ? -2.048 4.194 21.130 1.00 60.75 69 LYS A CA 1
ATOM 585 C C . LYS A 1 69 ? -3.266 3.304 20.885 1.00 60.75 69 LYS A C 1
ATOM 587 O O . LYS A 1 69 ? -4.214 3.408 21.635 1.00 60.75 69 LYS A O 1
ATOM 592 N N . SER A 1 70 ? -3.180 2.358 19.946 1.00 60.31 70 SER A N 1
ATOM 593 C CA . SER A 1 70 ? -4.234 1.374 19.636 1.00 60.31 70 SER A CA 1
ATOM 594 C C . SER A 1 70 ? -4.590 0.422 20.787 1.00 60.31 70 SER A C 1
ATOM 596 O O . SER A 1 70 ? -5.699 -0.108 20.793 1.00 60.31 70 SER A O 1
ATOM 598 N N . LEU A 1 71 ? -3.656 0.131 21.698 1.00 60.75 71 LEU A N 1
ATOM 599 C CA . LEU A 1 71 ? -3.899 -0.713 22.873 1.00 60.75 71 LEU A CA 1
ATOM 600 C C . LEU A 1 71 ? -4.522 0.079 24.029 1.00 60.75 71 LEU A C 1
ATOM 602 O O . LEU A 1 71 ? -5.281 -0.487 24.810 1.00 60.75 71 LEU A O 1
ATOM 606 N N . LEU A 1 72 ? -4.197 1.370 24.138 1.00 60.66 72 LEU A N 1
ATOM 607 C CA . LEU A 1 72 ? -4.676 2.255 25.203 1.00 60.66 72 LEU A CA 1
ATOM 608 C C . LEU A 1 72 ? -5.995 2.958 24.842 1.00 60.66 72 LEU A C 1
ATOM 610 O O . LEU A 1 72 ? -6.786 3.268 25.730 1.00 60.66 72 LEU A O 1
ATOM 614 N N . SER A 1 73 ? -6.250 3.205 23.557 1.00 65.12 73 SER A N 1
ATOM 615 C CA . SER A 1 73 ? -7.467 3.836 23.044 1.00 65.12 73 SER A CA 1
ATOM 616 C C . SER A 1 73 ? -7.696 3.528 21.554 1.00 65.12 73 SER A C 1
ATOM 618 O O . SER A 1 73 ? -6.809 3.068 20.834 1.00 65.12 73 SER A O 1
ATOM 620 N N . LYS A 1 74 ? -8.914 3.771 21.050 1.00 72.81 74 LYS A N 1
ATOM 621 C CA . LYS A 1 74 ? -9.144 3.771 19.595 1.00 72.81 74 LYS A CA 1
ATOM 622 C C . LYS A 1 74 ? -8.318 4.896 18.954 1.00 72.81 74 LYS A C 1
ATOM 624 O O . LYS A 1 74 ? -8.166 5.966 19.541 1.00 72.81 74 LYS A O 1
ATOM 629 N N . LEU A 1 75 ? -7.794 4.647 17.753 1.00 79.62 75 LEU A N 1
ATOM 630 C CA . LEU A 1 75 ? -7.132 5.681 16.951 1.00 79.62 75 LEU A CA 1
ATOM 631 C C . LEU A 1 75 ? -8.124 6.813 16.665 1.00 79.62 75 LEU A C 1
ATOM 633 O O . LEU A 1 75 ? -9.289 6.537 16.376 1.00 79.62 75 LEU A O 1
ATOM 637 N N . SER A 1 76 ? -7.671 8.064 16.762 1.00 87.12 76 SER A N 1
ATOM 638 C CA . SER A 1 76 ? -8.495 9.203 16.354 1.00 87.12 76 SER A CA 1
ATOM 639 C C . SER A 1 76 ? -8.608 9.264 14.829 1.00 87.12 76 SER A C 1
ATOM 641 O O . SER A 1 76 ? -7.774 8.705 14.116 1.00 87.12 76 SER A O 1
ATOM 643 N N . GLU A 1 77 ? -9.599 9.998 14.325 1.00 89.94 77 GLU A N 1
ATOM 644 C CA . GLU A 1 77 ? -9.727 10.283 12.888 1.00 89.94 77 GLU A CA 1
ATOM 645 C C . GLU A 1 77 ? -8.445 10.920 12.320 1.00 89.94 77 GLU A C 1
ATOM 647 O O . GLU A 1 77 ? -7.977 10.563 11.243 1.00 89.94 77 GLU A O 1
ATOM 652 N N . GLU A 1 78 ? -7.805 11.801 13.093 1.00 91.06 78 GLU A N 1
ATOM 653 C CA . GLU A 1 78 ? -6.525 12.414 12.727 1.00 91.06 78 GLU A CA 1
ATOM 654 C C . GLU A 1 78 ? -5.394 11.378 12.596 1.00 91.06 78 GLU A C 1
ATOM 656 O O . GLU A 1 78 ? -4.639 11.418 11.625 1.00 91.06 78 GLU A O 1
ATOM 661 N N . ASP A 1 79 ? -5.299 10.406 13.515 1.00 90.25 79 ASP A N 1
ATOM 662 C CA . ASP A 1 79 ? -4.312 9.322 13.408 1.00 90.25 79 ASP A CA 1
ATOM 663 C C . ASP A 1 79 ? -4.561 8.438 12.177 1.00 90.25 79 ASP A C 1
ATOM 665 O O . ASP A 1 79 ? -3.613 7.928 11.571 1.00 90.25 79 ASP A O 1
ATOM 669 N N . LEU A 1 80 ? -5.832 8.191 11.849 1.00 92.06 80 LEU A N 1
ATOM 670 C CA . LEU A 1 80 ? -6.221 7.364 10.711 1.00 92.06 80 LEU A CA 1
ATOM 671 C C . LEU A 1 80 ? -5.929 8.068 9.385 1.00 92.06 80 LEU A C 1
ATOM 673 O O . LEU A 1 80 ? -5.401 7.428 8.472 1.00 92.06 80 LEU A O 1
ATOM 677 N N . GLU A 1 81 ? -6.193 9.369 9.304 1.00 95.31 81 GLU A N 1
ATOM 678 C CA . GLU A 1 81 ? -5.900 10.194 8.133 1.00 95.31 81 GLU A CA 1
ATOM 679 C C . GLU A 1 81 ? -4.396 10.401 7.926 1.00 95.31 81 GLU A C 1
ATOM 681 O O . GLU A 1 81 ? -3.899 10.281 6.802 1.00 95.31 81 GLU A O 1
ATOM 686 N N . GLU A 1 82 ? -3.637 10.635 8.999 1.00 94.44 82 GLU A N 1
ATOM 687 C CA . GLU A 1 82 ? -2.173 10.657 8.940 1.00 94.44 82 GLU A CA 1
ATOM 688 C C . GLU A 1 82 ? -1.642 9.328 8.393 1.00 94.44 82 GLU A C 1
ATOM 690 O O . GLU A 1 82 ? -0.908 9.307 7.402 1.00 94.44 82 GLU A O 1
ATOM 695 N N . ARG A 1 83 ? -2.102 8.203 8.956 1.00 94.75 83 ARG A N 1
ATOM 696 C CA . ARG A 1 83 ? -1.707 6.873 8.483 1.00 94.75 83 ARG A CA 1
ATOM 697 C C . ARG A 1 83 ? -2.104 6.640 7.024 1.00 94.75 83 ARG A C 1
ATOM 699 O O . ARG A 1 83 ? -1.306 6.071 6.285 1.00 94.75 83 ARG A O 1
ATOM 706 N N . ARG A 1 84 ? -3.293 7.065 6.583 1.00 97.12 84 ARG A N 1
ATOM 707 C CA . ARG A 1 84 ? -3.739 6.951 5.181 1.00 97.12 84 ARG A CA 1
ATOM 708 C C . ARG A 1 84 ? -2.754 7.645 4.237 1.00 97.12 84 ARG A C 1
ATOM 710 O O . ARG A 1 84 ? -2.311 7.038 3.260 1.00 97.12 84 ARG A O 1
ATOM 717 N N . ARG A 1 85 ? -2.391 8.895 4.540 1.00 97.88 85 ARG A N 1
ATOM 718 C CA . ARG A 1 85 ? -1.435 9.685 3.750 1.00 97.88 85 ARG A CA 1
ATOM 719 C C . ARG A 1 85 ? -0.047 9.048 3.738 1.00 97.88 85 ARG A C 1
ATOM 721 O O . ARG A 1 85 ? 0.570 8.951 2.678 1.00 97.88 85 ARG A O 1
ATOM 728 N N . ASP A 1 86 ? 0.424 8.572 4.884 1.00 97.62 86 ASP A N 1
ATOM 729 C CA . ASP A 1 86 ? 1.744 7.954 4.988 1.00 97.62 86 ASP A CA 1
ATOM 730 C C . ASP A 1 86 ? 1.817 6.615 4.246 1.00 97.62 86 ASP A C 1
ATOM 732 O O . ASP A 1 86 ? 2.819 6.326 3.592 1.00 97.62 86 ASP A O 1
ATOM 736 N N . LEU A 1 87 ? 0.747 5.813 4.280 1.00 98.25 87 LEU A N 1
ATOM 737 C CA . LEU A 1 87 ? 0.642 4.584 3.489 1.00 98.25 87 LEU A CA 1
ATOM 738 C C . LEU A 1 87 ? 0.600 4.877 1.982 1.00 98.25 87 LEU A C 1
ATOM 740 O O . LEU A 1 87 ? 1.201 4.133 1.205 1.00 98.25 87 LEU A O 1
ATOM 744 N N . GLU A 1 88 ? -0.058 5.961 1.557 1.00 98.62 88 GLU A N 1
ATOM 745 C CA . GLU A 1 88 ? -0.051 6.396 0.153 1.00 98.62 88 GLU A CA 1
ATOM 746 C C . GLU A 1 88 ? 1.372 6.751 -0.297 1.00 98.62 88 GLU A C 1
ATOM 748 O O . GLU A 1 88 ? 1.848 6.247 -1.317 1.00 98.62 88 GLU A O 1
ATOM 753 N N . ASN A 1 89 ? 2.080 7.559 0.497 1.00 98.38 89 ASN A N 1
ATOM 754 C CA . ASN A 1 89 ? 3.471 7.930 0.235 1.00 98.38 89 ASN A CA 1
ATOM 755 C C . ASN A 1 89 ? 4.393 6.704 0.214 1.00 98.38 89 ASN A C 1
ATOM 757 O O . ASN A 1 89 ? 5.229 6.571 -0.681 1.00 98.38 89 ASN A O 1
ATOM 761 N N . TYR A 1 90 ? 4.205 5.781 1.160 1.00 98.50 90 TYR A N 1
ATOM 762 C CA . TYR A 1 90 ? 4.933 4.518 1.223 1.00 98.50 90 TYR A CA 1
ATOM 763 C C . TYR A 1 90 ? 4.745 3.682 -0.048 1.00 98.50 90 TYR A C 1
ATOM 765 O O . TYR A 1 90 ? 5.741 3.265 -0.638 1.00 98.50 90 TYR A O 1
ATOM 773 N N . LEU A 1 91 ? 3.507 3.463 -0.511 1.00 98.31 91 LEU A N 1
ATOM 774 C CA . LEU A 1 91 ? 3.258 2.667 -1.719 1.00 98.31 91 LEU A CA 1
ATOM 775 C C . LEU A 1 91 ? 3.836 3.317 -2.972 1.00 98.31 91 LEU A C 1
ATOM 777 O O . LEU A 1 91 ? 4.424 2.615 -3.791 1.00 98.31 91 LEU A O 1
ATOM 781 N N . ARG A 1 92 ? 3.710 4.640 -3.114 1.00 98.06 92 ARG A N 1
ATOM 782 C CA . ARG A 1 92 ? 4.296 5.374 -4.245 1.00 98.06 92 ARG A CA 1
ATOM 783 C C . ARG A 1 92 ? 5.820 5.279 -4.259 1.00 98.06 92 ARG A C 1
ATOM 785 O O . ARG A 1 92 ? 6.406 5.074 -5.313 1.00 98.06 92 ARG A O 1
ATOM 792 N N . ALA A 1 93 ? 6.467 5.384 -3.100 1.00 97.81 93 ALA A N 1
ATOM 793 C CA . ALA A 1 93 ? 7.914 5.207 -3.001 1.00 97.81 93 ALA A CA 1
ATOM 794 C C . ALA A 1 93 ? 8.335 3.746 -3.233 1.00 97.81 93 ALA A C 1
ATOM 796 O O . ALA A 1 93 ? 9.387 3.477 -3.813 1.00 97.81 93 ALA A O 1
ATOM 797 N N . LEU A 1 94 ? 7.521 2.788 -2.785 1.00 97.56 94 LEU A N 1
ATOM 798 C CA . LEU A 1 94 ? 7.820 1.373 -2.936 1.00 97.56 94 LEU A CA 1
ATOM 799 C C . LEU A 1 94 ? 7.676 0.925 -4.390 1.00 97.56 94 LEU A C 1
ATOM 801 O O . LEU A 1 94 ? 8.521 0.162 -4.848 1.00 97.56 94 LEU A O 1
ATOM 805 N N . GLU A 1 95 ? 6.668 1.409 -5.122 1.00 95.94 95 GLU A N 1
ATOM 806 C CA . GLU A 1 95 ? 6.384 0.968 -6.497 1.00 95.94 95 GLU A CA 1
ATOM 807 C C . GLU A 1 95 ? 7.567 1.197 -7.442 1.00 95.94 95 GLU A C 1
ATOM 809 O O . GLU A 1 95 ? 7.867 0.340 -8.269 1.00 95.94 95 GLU A O 1
ATOM 814 N N . ILE A 1 96 ? 8.285 2.310 -7.267 1.00 95.00 96 ILE A N 1
ATOM 815 C CA . ILE A 1 96 ? 9.471 2.663 -8.058 1.00 95.00 96 ILE A CA 1
ATOM 816 C C . ILE A 1 96 ? 10.753 1.983 -7.557 1.00 95.00 96 ILE A C 1
ATOM 818 O O . ILE A 1 96 ? 11.802 2.090 -8.191 1.00 95.00 96 ILE A O 1
ATOM 822 N N . SER A 1 97 ? 10.709 1.296 -6.413 1.00 95.56 97 SER A N 1
ATOM 823 C CA . SER A 1 97 ? 11.896 0.671 -5.833 1.00 95.56 97 SER A CA 1
ATOM 824 C C . SER A 1 97 ? 12.322 -0.574 -6.624 1.00 95.56 97 SER A C 1
ATOM 826 O O . SER A 1 97 ? 11.469 -1.364 -7.039 1.00 95.56 97 SER A O 1
ATOM 828 N N . PRO A 1 98 ? 13.636 -0.850 -6.750 1.00 94.94 98 PRO A N 1
ATOM 829 C CA . PRO A 1 98 ? 14.103 -2.086 -7.372 1.00 94.94 98 PRO A CA 1
ATOM 830 C C . PRO A 1 98 ? 13.524 -3.345 -6.715 1.00 94.94 98 PRO A C 1
ATOM 832 O O . PRO A 1 98 ? 13.241 -4.315 -7.408 1.00 94.94 98 PRO A O 1
ATOM 835 N N . CYS A 1 99 ? 13.304 -3.330 -5.396 1.00 96.00 99 CYS A N 1
ATOM 836 C CA . CYS A 1 99 ? 12.749 -4.470 -4.664 1.00 96.00 99 CYS A CA 1
ATOM 837 C C . CYS A 1 99 ? 11.325 -4.815 -5.120 1.00 96.00 99 CYS A C 1
ATOM 839 O O . CYS A 1 99 ? 11.000 -5.991 -5.287 1.00 96.00 99 CYS A O 1
ATOM 841 N N . ALA A 1 100 ? 10.494 -3.800 -5.371 1.00 96.00 100 ALA A N 1
ATOM 842 C CA . ALA A 1 100 ? 9.159 -4.013 -5.913 1.00 96.00 100 ALA A CA 1
ATOM 843 C C . ALA A 1 100 ? 9.224 -4.546 -7.351 1.00 96.00 100 ALA A C 1
ATOM 845 O O . ALA A 1 100 ? 8.555 -5.530 -7.653 1.00 96.00 100 ALA A O 1
ATOM 846 N N . LYS A 1 101 ? 10.075 -3.958 -8.206 1.00 94.88 101 LYS A N 1
ATOM 847 C CA . LYS A 1 101 ? 10.233 -4.363 -9.617 1.00 94.88 101 LYS A CA 1
ATOM 848 C C . LYS A 1 101 ? 10.768 -5.793 -9.788 1.00 94.88 101 LYS A C 1
ATOM 850 O O . LYS A 1 101 ? 10.407 -6.465 -10.742 1.00 94.88 101 LYS A O 1
ATOM 855 N N . HIS A 1 102 ? 11.590 -6.276 -8.854 1.00 90.69 102 HIS A N 1
ATOM 856 C CA . HIS A 1 102 ? 12.193 -7.618 -8.896 1.00 90.69 102 HIS A CA 1
ATOM 857 C C . HIS A 1 102 ? 11.342 -8.704 -8.218 1.00 90.69 102 HIS A C 1
ATOM 859 O O . HIS A 1 102 ? 11.843 -9.794 -7.935 1.00 90.69 102 HIS A O 1
ATOM 865 N N . SER A 1 103 ? 10.074 -8.435 -7.897 1.00 92.94 103 SER A N 1
ATOM 866 C CA . SER A 1 103 ? 9.239 -9.419 -7.211 1.00 92.94 103 SER A CA 1
ATOM 867 C C . SER A 1 103 ? 7.778 -9.389 -7.637 1.00 92.94 103 SER A C 1
ATOM 869 O O . SER A 1 103 ? 7.244 -8.378 -8.081 1.00 92.94 103 SER A O 1
ATOM 871 N N . LYS A 1 104 ? 7.099 -10.521 -7.436 1.00 95.94 104 LYS A N 1
ATOM 872 C CA . LYS A 1 104 ? 5.661 -10.652 -7.700 1.00 95.94 104 LYS A CA 1
ATOM 873 C C . LYS A 1 104 ? 4.771 -10.084 -6.589 1.00 95.94 104 LYS A C 1
ATOM 875 O O . LYS A 1 104 ? 3.590 -9.851 -6.814 1.00 95.94 104 LYS A O 1
ATOM 880 N N . PHE A 1 105 ? 5.319 -9.853 -5.397 1.00 97.50 105 PHE A N 1
ATOM 881 C CA . PHE A 1 105 ? 4.520 -9.554 -4.206 1.00 97.50 105 PHE A CA 1
ATOM 882 C C . PHE A 1 105 ? 3.893 -8.163 -4.245 1.00 97.50 105 PHE A C 1
ATOM 884 O O . PHE A 1 105 ? 2.738 -8.001 -3.864 1.00 97.50 105 PHE A O 1
ATOM 891 N N . PHE A 1 106 ? 4.624 -7.162 -4.742 1.00 97.50 106 PHE A N 1
ATOM 892 C CA . PHE A 1 106 ? 4.067 -5.824 -4.916 1.00 97.50 106 PHE A CA 1
ATOM 893 C C . PHE A 1 106 ? 2.923 -5.791 -5.947 1.00 97.50 106 PHE A C 1
ATOM 895 O O . PHE A 1 106 ? 1.836 -5.333 -5.586 1.00 97.50 106 PHE A O 1
ATOM 902 N N . PRO A 1 107 ? 3.084 -6.306 -7.187 1.00 97.44 107 PRO A N 1
ATOM 903 C CA . PRO A 1 107 ? 1.979 -6.327 -8.141 1.00 97.44 107 PRO A CA 1
ATOM 904 C C . PRO A 1 107 ? 0.805 -7.205 -7.675 1.00 97.44 107 PRO A C 1
ATOM 906 O O . PRO A 1 107 ? -0.338 -6.883 -7.979 1.00 97.44 107 PRO A O 1
ATOM 909 N N . GLU A 1 108 ? 1.033 -8.267 -6.897 1.00 97.94 108 GLU A N 1
ATOM 910 C CA . GLU A 1 108 ? -0.051 -9.032 -6.254 1.00 97.94 108 GLU A CA 1
ATOM 911 C C . GLU A 1 108 ? -0.802 -8.208 -5.205 1.00 97.94 108 GLU A C 1
ATOM 913 O O . GLU A 1 108 ? -2.033 -8.196 -5.205 1.00 97.94 108 GLU A O 1
ATOM 918 N N . PHE A 1 109 ? -0.085 -7.467 -4.359 1.00 98.25 109 PHE A N 1
ATOM 919 C CA . PHE A 1 109 ? -0.677 -6.626 -3.320 1.00 98.25 109 PHE A CA 1
ATOM 920 C C . PHE A 1 109 ? -1.639 -5.575 -3.892 1.00 98.25 109 PHE A C 1
ATOM 922 O O . PHE A 1 109 ? -2.736 -5.393 -3.363 1.00 98.25 109 PHE A O 1
ATOM 929 N N . VAL A 1 110 ? -1.260 -4.932 -5.001 1.00 97.69 110 VAL A N 1
ATOM 930 C CA . VAL A 1 110 ? -2.093 -3.936 -5.705 1.00 97.69 110 VAL A CA 1
ATOM 931 C C . VAL A 1 110 ? -3.045 -4.558 -6.740 1.00 97.69 110 VAL A C 1
ATOM 933 O O . VAL A 1 110 ? -3.742 -3.840 -7.451 1.00 97.69 110 VAL A O 1
ATOM 936 N N . SER A 1 111 ? -3.085 -5.893 -6.831 1.00 97.56 111 SER A N 1
ATOM 937 C CA . SER A 1 111 ? -3.877 -6.660 -7.806 1.00 97.56 111 SER A CA 1
ATOM 938 C C . SER A 1 111 ? -3.634 -6.268 -9.270 1.00 97.56 111 SER A C 1
ATOM 940 O O . SER A 1 111 ? -4.563 -6.285 -10.077 1.00 97.56 111 SER A O 1
ATOM 942 N N . LEU A 1 112 ? -2.387 -5.944 -9.628 1.00 97.50 112 LEU A N 1
ATOM 943 C CA . LEU A 1 112 ? -1.982 -5.696 -11.011 1.00 97.50 112 LEU A CA 1
ATOM 944 C C . LEU A 1 112 ? -2.094 -7.004 -11.830 1.00 97.50 112 LEU A C 1
ATOM 946 O O . LEU A 1 112 ? -1.453 -8.010 -11.472 1.00 97.50 112 LEU A O 1
ATOM 950 N N . PRO A 1 113 ? -2.876 -7.014 -12.930 1.00 97.06 113 PRO A N 1
ATOM 951 C CA . PRO A 1 113 ? -3.039 -8.173 -13.798 1.00 97.06 113 PRO A CA 1
ATOM 952 C C . PRO A 1 113 ? -1.708 -8.678 -14.347 1.00 97.06 113 PRO A C 1
ATOM 954 O O . PRO A 1 113 ? -0.842 -7.880 -14.701 1.00 97.06 113 PRO A O 1
ATOM 957 N N . LEU A 1 114 ? -1.576 -10.003 -14.483 1.00 96.00 114 LEU A N 1
ATOM 958 C CA . LEU A 1 114 ? -0.355 -10.654 -14.982 1.00 96.00 114 LEU A CA 1
ATOM 959 C C . LEU A 1 114 ? 0.146 -10.037 -16.296 1.00 96.00 114 LEU A C 1
ATOM 961 O O . LEU A 1 114 ? 1.335 -9.769 -16.412 1.00 96.00 114 LEU A O 1
ATOM 965 N N . ARG A 1 115 ? -0.769 -9.718 -17.224 1.00 95.38 115 ARG A N 1
ATOM 966 C CA . ARG A 1 115 ? -0.454 -9.122 -18.534 1.00 95.38 115 ARG A CA 1
ATOM 967 C C . ARG A 1 115 ? 0.283 -7.776 -18.482 1.00 95.38 115 ARG A C 1
ATOM 969 O O . ARG A 1 115 ? 0.856 -7.390 -19.484 1.00 95.38 115 ARG A O 1
ATOM 976 N N . PHE A 1 116 ? 0.252 -7.067 -17.352 1.00 95.56 116 PHE A N 1
ATOM 977 C CA . PHE A 1 116 ? 0.914 -5.767 -17.190 1.00 95.56 116 PHE A CA 1
ATOM 978 C C . PHE A 1 116 ? 2.167 -5.823 -16.313 1.00 95.56 116 PHE A C 1
ATOM 980 O O . PHE A 1 116 ? 2.830 -4.802 -16.137 1.00 95.56 116 PHE A O 1
ATOM 987 N N . ARG A 1 117 ? 2.476 -6.971 -15.696 1.00 94.94 117 ARG A N 1
ATOM 988 C CA . ARG A 1 117 ? 3.531 -7.035 -14.673 1.00 94.94 117 ARG A CA 1
ATOM 989 C C . ARG A 1 117 ? 4.918 -6.817 -15.259 1.00 94.94 117 ARG A C 1
ATOM 991 O O . ARG A 1 117 ? 5.682 -6.066 -14.661 1.00 94.94 117 ARG A O 1
ATOM 998 N N . ASP A 1 118 ? 5.204 -7.406 -16.416 1.00 93.88 118 ASP A N 1
ATOM 999 C CA . ASP A 1 118 ? 6.501 -7.250 -17.083 1.00 93.88 118 ASP A CA 1
ATOM 1000 C C . ASP A 1 118 ? 6.694 -5.806 -17.556 1.00 93.88 118 ASP A C 1
ATOM 1002 O O . ASP A 1 118 ? 7.712 -5.182 -17.265 1.00 93.88 118 ASP A O 1
ATOM 1006 N N . ASP A 1 119 ? 5.660 -5.228 -18.166 1.00 94.06 119 ASP A N 1
ATOM 1007 C CA . ASP A 1 119 ? 5.655 -3.833 -18.606 1.00 94.06 119 ASP A CA 1
ATOM 1008 C C . ASP A 1 119 ? 5.889 -2.846 -17.457 1.00 94.06 119 ASP A C 1
ATOM 1010 O O . ASP A 1 119 ? 6.715 -1.934 -17.549 1.00 94.06 119 ASP A O 1
ATOM 1014 N N . TRP A 1 120 ? 5.190 -3.046 -16.339 1.00 94.62 120 TRP A N 1
ATOM 1015 C CA . TRP A 1 120 ? 5.376 -2.245 -15.133 1.00 94.62 120 TRP A CA 1
ATOM 1016 C C . TRP A 1 120 ? 6.763 -2.443 -14.502 1.00 94.62 120 TRP A C 1
ATOM 1018 O O . TRP A 1 120 ? 7.326 -1.483 -13.956 1.00 94.62 120 TRP A O 1
ATOM 1028 N N . ALA A 1 121 ? 7.309 -3.662 -14.553 1.00 93.44 121 ALA A N 1
ATOM 1029 C CA . ALA A 1 121 ? 8.623 -3.994 -14.009 1.00 93.44 121 ALA A CA 1
ATOM 1030 C C . ALA A 1 121 ? 9.761 -3.347 -14.817 1.00 93.44 121 ALA A C 1
ATOM 1032 O O . ALA A 1 121 ? 10.721 -2.848 -14.227 1.00 93.44 121 ALA A O 1
ATOM 1033 N N . LEU A 1 122 ? 9.623 -3.309 -16.145 1.00 90.75 122 LEU A N 1
ATOM 1034 C CA . LEU A 1 122 ? 10.598 -2.736 -17.078 1.00 90.75 122 LEU A CA 1
ATOM 1035 C C . LEU A 1 122 ? 10.479 -1.212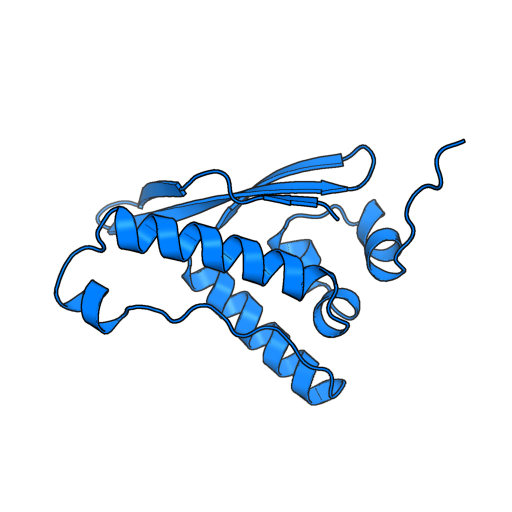 -17.228 1.00 90.75 122 LEU A C 1
ATOM 1037 O O . LEU A 1 122 ? 11.374 -0.582 -17.784 1.00 90.75 122 LEU A O 1
ATOM 1041 N N . GLY A 1 123 ? 9.411 -0.607 -16.697 1.00 81.88 123 GLY A N 1
ATOM 1042 C CA . GLY A 1 123 ? 9.199 0.840 -16.763 1.00 81.88 123 GLY A CA 1
ATOM 1043 C C . GLY A 1 123 ? 8.680 1.318 -18.119 1.00 81.88 123 GLY A C 1
ATOM 1044 O O . GLY A 1 123 ? 8.862 2.485 -18.457 1.00 81.88 123 GLY A O 1
ATOM 1045 N N . PHE A 1 124 ? 8.027 0.442 -18.890 1.00 70.19 124 PHE A N 1
ATOM 1046 C CA . PHE A 1 124 ? 7.404 0.829 -20.152 1.00 70.19 124 PHE A CA 1
ATOM 1047 C C . PHE A 1 124 ? 6.172 1.696 -19.894 1.00 70.19 124 PHE A C 1
ATOM 1049 O O . PHE A 1 124 ? 5.083 1.208 -19.569 1.00 70.19 124 PHE A O 1
ATOM 1056 N N . HIS A 1 125 ? 6.356 2.997 -20.071 1.00 57.09 125 HIS A N 1
ATOM 1057 C CA . HIS A 1 125 ? 5.280 3.956 -20.246 1.00 57.09 125 HIS A CA 1
ATOM 1058 C C . HIS A 1 125 ? 4.953 4.012 -21.740 1.00 57.09 125 HIS A C 1
ATOM 1060 O O . HIS A 1 125 ? 5.870 4.083 -22.552 1.00 57.09 125 HIS A O 1
ATOM 1066 N N . GLU A 1 126 ? 3.673 3.926 -22.114 1.00 51.72 126 GLU A N 1
ATOM 1067 C CA . GLU A 1 126 ? 3.284 4.258 -23.487 1.00 51.72 126 GLU A CA 1
ATOM 1068 C C . GLU A 1 126 ? 3.671 5.722 -23.718 1.00 51.72 126 GLU A C 1
ATOM 1070 O O . GLU A 1 126 ? 3.116 6.624 -23.086 1.00 51.72 126 GLU A O 1
ATOM 1075 N N . GLU A 1 127 ? 4.680 5.951 -24.558 1.00 43.19 127 GLU A N 1
ATOM 1076 C CA . GLU A 1 127 ? 4.913 7.264 -25.142 1.00 43.19 127 GLU A CA 1
ATOM 1077 C C . GLU A 1 127 ? 3.695 7.556 -26.019 1.00 43.19 127 GLU A C 1
ATOM 1079 O O . GLU A 1 127 ? 3.443 6.871 -27.010 1.00 43.19 127 GLU A O 1
ATOM 1084 N N . GLY A 1 128 ? 2.874 8.508 -25.575 1.00 43.97 128 GLY A N 1
ATOM 1085 C CA . GLY A 1 128 ? 1.715 8.961 -26.329 1.00 43.97 128 GLY A CA 1
ATOM 1086 C C . GLY A 1 128 ? 2.160 9.511 -27.681 1.00 43.97 128 GLY A C 1
ATOM 1087 O O . GLY A 1 128 ? 3.031 10.377 -27.738 1.00 43.97 128 GLY A O 1
ATOM 1088 N N . ASN A 1 129 ? 1.555 8.973 -28.737 1.00 32.31 129 ASN A N 1
ATOM 1089 C CA . ASN A 1 129 ? 1.588 9.503 -30.097 1.00 32.31 129 ASN A CA 1
ATOM 1090 C C . ASN A 1 129 ? 0.700 10.750 -30.213 1.00 32.31 129 ASN A C 1
ATOM 1092 O O . ASN A 1 129 ? -0.391 10.738 -29.592 1.00 32.31 129 ASN A O 1
#